Protein AF-A0A381SV42-F1 (afdb_monomer_lite)

pLDDT: mean 75.21, std 15.99, range [51.28, 98.5]

Foldseek 3Di:
DDPPPPPPPDDPPDDPDPDPPVPVVVVVVVVVVVVVVVLVVVVVVPPPQFDADPDDDDGTNGDPSDDPDPDDD

Structure (mmCIF, N/CA/C/O backbone):
data_AF-A0A381SV42-F1
#
_entry.id   AF-A0A381SV42-F1
#
loop_
_atom_site.group_PDB
_atom_site.id
_atom_site.type_symbol
_atom_site.label_atom_id
_atom_site.label_alt_id
_atom_site.label_comp_id
_atom_site.label_asym_id
_atom_site.label_entity_id
_atom_site.label_seq_id
_atom_site.pdbx_PDB_ins_code
_atom_site.Cartn_x
_atom_site.Cartn_y
_atom_site.Cartn_z
_atom_site.occupancy
_atom_site.B_iso_or_equiv
_atom_site.auth_seq_id
_atom_site.auth_comp_id
_atom_site.auth_asym_id
_atom_site.auth_atom_id
_atom_site.pdbx_PDB_model_num
ATOM 1 N N . MET A 1 1 ? -40.897 -27.343 34.728 1.00 56.88 1 MET A N 1
ATOM 2 C CA . MET A 1 1 ? -41.186 -26.842 33.371 1.00 56.88 1 MET A CA 1
ATOM 3 C C . MET A 1 1 ? -40.634 -25.432 33.301 1.00 56.88 1 MET A C 1
ATOM 5 O O . MET A 1 1 ? -41.410 -24.521 33.511 1.00 56.88 1 MET A O 1
ATOM 9 N N . ASP A 1 2 ? -39.315 -25.274 33.151 1.00 65.31 2 ASP A N 1
ATOM 10 C CA . ASP A 1 2 ? -38.680 -24.069 32.591 1.00 65.31 2 ASP A CA 1
ATOM 11 C C . ASP A 1 2 ? -37.160 -24.292 32.534 1.00 65.31 2 ASP A C 1
ATOM 13 O O . ASP A 1 2 ? -36.421 -23.876 33.408 1.00 65.31 2 ASP A O 1
ATOM 17 N N . ASP A 1 3 ? -36.700 -25.020 31.516 1.00 60.59 3 ASP A N 1
ATOM 18 C CA . ASP A 1 3 ? -35.273 -25.117 31.170 1.00 60.59 3 ASP A CA 1
ATOM 19 C C . ASP A 1 3 ? -35.131 -24.804 29.678 1.00 60.59 3 ASP A C 1
ATOM 21 O O . ASP A 1 3 ? -34.537 -25.544 28.888 1.00 60.59 3 ASP A O 1
ATOM 25 N N . ARG A 1 4 ? -35.796 -23.728 29.243 1.00 64.94 4 ARG A N 1
ATOM 26 C CA . ARG A 1 4 ? -35.666 -23.188 27.890 1.00 64.94 4 ARG A CA 1
ATOM 27 C C . ARG A 1 4 ? -34.299 -22.532 27.803 1.00 64.94 4 ARG A C 1
ATOM 29 O O . ARG A 1 4 ? -34.209 -21.320 27.890 1.00 64.94 4 ARG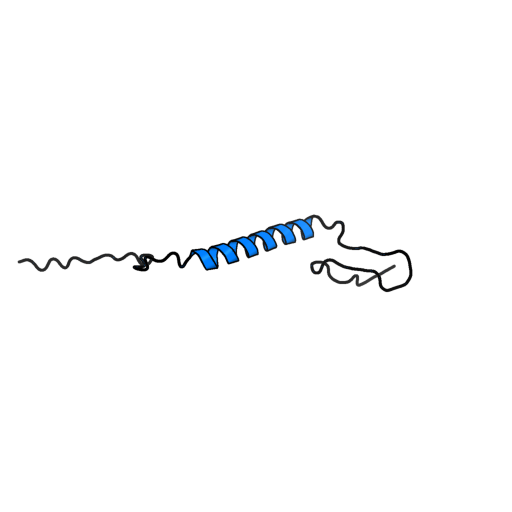 A O 1
ATOM 36 N N . LEU A 1 5 ? -33.280 -23.376 27.634 1.00 62.62 5 LEU A N 1
ATOM 37 C CA . LEU A 1 5 ? -31.905 -23.022 27.317 1.00 62.62 5 LEU A CA 1
ATOM 38 C C . LEU A 1 5 ? -31.914 -21.915 26.267 1.00 62.62 5 LEU A C 1
ATOM 40 O O . LEU A 1 5 ? -32.104 -22.153 25.068 1.00 62.62 5 LEU A O 1
ATOM 44 N N . ASP A 1 6 ? -31.742 -20.703 26.759 1.00 62.53 6 ASP A N 1
ATOM 45 C CA . ASP A 1 6 ? -31.479 -19.468 26.062 1.00 62.53 6 ASP A CA 1
ATOM 46 C C . ASP A 1 6 ? -30.156 -19.656 25.325 1.00 62.53 6 ASP A C 1
ATOM 48 O O . ASP A 1 6 ? -29.063 -19.312 25.767 1.00 62.53 6 ASP A O 1
ATOM 52 N N . ARG A 1 7 ? -30.267 -20.321 24.174 1.00 64.50 7 ARG A N 1
ATOM 53 C CA . ARG A 1 7 ? -29.189 -20.565 23.230 1.00 64.50 7 ARG A CA 1
ATOM 54 C C . ARG A 1 7 ? -28.760 -19.206 22.698 1.00 64.50 7 ARG A C 1
ATOM 56 O O . ARG A 1 7 ? -29.266 -18.740 21.681 1.00 64.50 7 ARG A O 1
ATOM 63 N N . GLN A 1 8 ? -27.847 -18.566 23.418 1.00 67.69 8 GLN A N 1
ATOM 64 C CA . GLN A 1 8 ? -27.227 -17.317 23.028 1.00 67.69 8 GLN A CA 1
ATOM 65 C C . GLN A 1 8 ? -26.472 -17.572 21.720 1.00 67.69 8 GLN A C 1
ATOM 67 O O . GLN A 1 8 ? -25.365 -18.109 21.704 1.00 67.69 8 GLN A O 1
ATOM 72 N N . SER A 1 9 ? -27.110 -17.258 20.593 1.00 69.38 9 SER A N 1
ATOM 73 C CA . SER A 1 9 ? -26.508 -17.373 19.271 1.00 69.38 9 SER A CA 1
ATOM 74 C C . SER A 1 9 ? -25.491 -16.244 19.104 1.00 69.38 9 SER A C 1
ATOM 76 O O . SER A 1 9 ? -25.776 -15.222 18.478 1.00 69.38 9 SER A O 1
ATOM 78 N N . LYS A 1 10 ? -24.308 -16.386 19.713 1.00 72.44 10 LYS A N 1
ATOM 79 C CA . LYS A 1 10 ? -23.185 -15.487 19.435 1.00 72.44 10 LYS A CA 1
ATOM 80 C C . LYS A 1 10 ? -22.774 -15.694 17.978 1.00 72.44 10 LYS A C 1
ATOM 82 O O . LYS A 1 10 ? -22.370 -16.786 17.587 1.00 72.44 10 LYS A O 1
ATOM 87 N N . SER A 1 11 ? -22.938 -14.646 17.169 1.00 78.06 11 SER A N 1
ATOM 88 C CA . SER A 1 11 ? -22.469 -14.625 15.782 1.00 78.06 11 SER A CA 1
ATOM 89 C C . SER A 1 11 ? -20.965 -14.888 15.754 1.00 78.06 11 SER A C 1
ATOM 91 O O . SER A 1 11 ? -20.233 -14.326 16.566 1.00 78.06 11 SER A O 1
ATOM 93 N N . PHE A 1 12 ? -20.495 -15.699 14.806 1.00 79.19 12 PHE A N 1
ATOM 94 C CA . PHE A 1 12 ? -19.075 -16.049 14.669 1.00 79.19 12 PHE A CA 1
ATOM 95 C C . PHE A 1 12 ? -18.159 -14.839 14.414 1.00 79.19 12 PHE A C 1
ATOM 97 O O . PHE A 1 12 ? -16.950 -14.942 14.589 1.00 79.19 12 PHE A O 1
ATOM 104 N N . ILE A 1 13 ? -18.728 -13.693 14.025 1.00 82.69 13 ILE A N 1
ATOM 105 C CA . ILE A 1 13 ? -18.005 -12.434 13.780 1.00 82.69 13 ILE A CA 1
ATOM 106 C C . ILE A 1 13 ? -18.058 -11.506 15.013 1.00 82.69 13 ILE A C 1
ATOM 108 O O . ILE A 1 13 ? -17.401 -10.470 15.060 1.00 82.69 13 ILE A O 1
ATOM 112 N N . SER A 1 14 ? -18.831 -11.862 16.042 1.00 80.12 14 SER A N 1
ATOM 113 C CA . SER A 1 14 ? -18.966 -11.051 17.250 1.00 80.12 14 SER A CA 1
ATOM 114 C C . SER A 1 14 ? -17.692 -11.127 18.088 1.00 80.12 14 SER A C 1
ATOM 116 O O . SER A 1 14 ? -17.356 -12.185 18.618 1.00 80.12 14 SER A O 1
ATOM 118 N N . THR A 1 15 ? -17.013 -9.994 18.257 1.00 81.88 15 THR A N 1
ATOM 119 C CA . THR A 1 15 ? -15.912 -9.845 19.215 1.00 81.88 15 THR A CA 1
ATOM 120 C C . THR A 1 15 ? -16.380 -9.015 20.408 1.00 81.88 15 THR A C 1
ATOM 122 O O . THR A 1 15 ? -17.134 -8.063 20.231 1.00 81.88 15 THR A O 1
ATOM 125 N N . GLU A 1 16 ? -15.959 -9.369 21.624 1.00 86.00 16 GLU A N 1
ATOM 126 C CA . GLU A 1 16 ? -16.232 -8.560 22.829 1.00 86.00 16 GLU A CA 1
ATOM 127 C C . GLU A 1 16 ? -15.191 -7.453 23.048 1.00 86.00 16 GLU A C 1
ATOM 129 O O . GLU A 1 16 ? -15.277 -6.689 24.007 1.00 86.00 16 GLU A O 1
ATOM 134 N N . ARG A 1 17 ? -14.202 -7.348 22.152 1.00 83.56 17 ARG A N 1
ATOM 135 C CA . ARG A 1 17 ? -13.214 -6.271 22.179 1.00 83.56 17 ARG A CA 1
ATOM 136 C C . ARG A 1 17 ? -13.881 -4.924 21.912 1.00 83.56 17 ARG A C 1
ATOM 138 O O . ARG A 1 17 ? -14.504 -4.729 20.872 1.00 83.56 17 ARG A O 1
ATOM 145 N N . THR A 1 18 ? -13.719 -4.002 22.857 1.00 87.62 18 THR A N 1
ATOM 146 C CA . THR A 1 18 ? -14.233 -2.625 22.799 1.00 87.62 18 THR A CA 1
ATOM 147 C C . THR A 1 18 ? -13.210 -1.632 22.245 1.00 87.62 18 THR A C 1
ATOM 149 O O . THR A 1 18 ? -13.554 -0.489 21.947 1.00 87.62 18 THR A O 1
ATOM 152 N N . ASP A 1 19 ? -11.955 -2.055 22.095 1.00 91.06 19 ASP A N 1
ATOM 153 C CA . ASP A 1 19 ? -10.858 -1.256 21.568 1.00 91.06 19 ASP A CA 1
ATOM 154 C C . ASP A 1 19 ? -10.845 -1.216 20.031 1.00 91.06 19 ASP A C 1
ATOM 156 O O . ASP A 1 19 ? -11.245 -2.159 19.348 1.00 91.06 19 ASP A O 1
ATOM 160 N N . GLN A 1 20 ? -10.347 -0.114 19.464 1.00 91.12 20 GLN A N 1
ATOM 161 C CA . GLN A 1 20 ? -10.240 0.093 18.013 1.00 91.12 20 GLN A CA 1
ATOM 162 C C . GLN A 1 20 ? -9.008 -0.607 17.413 1.00 91.12 20 GLN A C 1
ATOM 164 O O . GLN A 1 20 ? -8.235 -0.009 16.667 1.00 91.12 20 GLN A O 1
ATOM 169 N N . TRP A 1 21 ? -8.828 -1.894 17.716 1.00 91.44 21 TRP A N 1
ATOM 170 C CA . TRP A 1 21 ? -7.676 -2.694 17.274 1.00 91.44 21 TRP A CA 1
ATOM 171 C C . TRP A 1 21 ? -7.531 -2.779 15.747 1.00 91.44 21 TRP A C 1
ATOM 173 O O . TRP A 1 21 ? -6.447 -3.037 15.235 1.00 91.44 21 TRP A O 1
ATOM 183 N N . TRP A 1 22 ? -8.617 -2.563 15.003 1.00 93.50 22 TRP A N 1
ATOM 184 C CA . TRP A 1 22 ? -8.623 -2.602 13.543 1.00 93.50 22 TRP A CA 1
ATOM 185 C C . TRP A 1 22 ? -7.984 -1.363 12.902 1.00 93.50 22 TRP A C 1
ATOM 187 O O . TRP A 1 22 ? -7.671 -1.399 11.713 1.00 93.50 22 TRP A O 1
ATOM 197 N N . LEU A 1 23 ? -7.789 -0.273 13.653 1.00 95.50 23 LEU A N 1
ATOM 198 C CA . LEU A 1 23 ? -7.323 0.997 13.096 1.00 95.50 23 LEU A CA 1
ATOM 199 C C . LEU A 1 23 ? -5.890 0.899 12.557 1.00 95.50 23 LEU A C 1
ATOM 201 O O . LEU A 1 23 ? -5.625 1.337 11.440 1.00 95.50 23 LEU A O 1
ATOM 205 N N . GLU A 1 24 ? -4.986 0.286 13.321 1.00 94.00 24 GLU A N 1
ATOM 206 C CA . GLU A 1 24 ? -3.592 0.064 12.918 1.00 94.00 24 GLU A CA 1
ATOM 207 C C . GLU A 1 24 ? -3.473 -0.749 11.613 1.00 94.00 24 GLU A C 1
ATOM 209 O O . GLU A 1 24 ? -2.906 -0.228 10.646 1.00 94.00 24 GLU A O 1
ATOM 214 N N . PRO A 1 25 ? -4.035 -1.975 11.503 1.00 96.00 25 PRO A N 1
ATOM 215 C CA . PRO A 1 25 ? -3.938 -2.753 10.271 1.00 96.00 25 PRO A CA 1
ATOM 216 C C . PRO A 1 25 ? -4.683 -2.099 9.104 1.00 96.00 25 PRO A C 1
ATOM 218 O O . PRO A 1 25 ? -4.253 -2.242 7.960 1.00 96.00 25 PRO A O 1
ATOM 221 N N . LEU A 1 26 ? -5.762 -1.350 9.363 1.00 97.31 26 LEU A N 1
ATOM 222 C CA . LEU A 1 26 ? -6.459 -0.600 8.320 1.00 97.31 26 LEU A CA 1
ATOM 223 C C . LEU A 1 26 ? -5.578 0.517 7.753 1.00 97.31 26 LEU A C 1
ATOM 225 O O . LEU A 1 26 ? -5.517 0.679 6.535 1.00 97.31 26 LEU A O 1
ATOM 229 N N . TRP A 1 27 ? -4.850 1.244 8.602 1.00 98.00 27 TRP A N 1
ATOM 230 C CA . TRP A 1 27 ? -3.940 2.295 8.152 1.00 98.00 27 TRP A CA 1
ATOM 231 C C . TRP A 1 27 ? -2.795 1.737 7.300 1.00 98.00 27 TRP A C 1
ATOM 233 O O . TRP A 1 27 ? -2.525 2.240 6.206 1.00 98.00 27 TRP A O 1
ATOM 243 N N . THR A 1 28 ? -2.171 0.644 7.749 1.00 97.44 28 THR A N 1
ATOM 244 C CA . THR A 1 28 ? -1.149 -0.063 6.962 1.00 97.44 28 THR A CA 1
ATOM 245 C C . THR A 1 28 ? -1.720 -0.588 5.644 1.00 97.44 28 THR A C 1
ATOM 247 O O . THR A 1 28 ? -1.095 -0.430 4.594 1.00 97.44 28 THR A O 1
ATOM 250 N N . GLY A 1 29 ? -2.924 -1.165 5.676 1.00 98.25 29 GLY A N 1
ATOM 251 C CA . GLY A 1 29 ? -3.614 -1.679 4.495 1.00 98.25 29 GLY A CA 1
ATOM 252 C C . GLY A 1 29 ? -3.909 -0.595 3.460 1.00 98.25 29 GLY A C 1
ATOM 253 O O . GLY A 1 29 ? -3.670 -0.809 2.274 1.00 98.25 29 GLY A O 1
ATOM 254 N N . LEU A 1 30 ? -4.355 0.588 3.892 1.00 98.50 30 LEU A N 1
ATOM 255 C CA . LEU A 1 30 ? -4.595 1.729 3.004 1.00 98.50 30 LEU A CA 1
ATOM 256 C C . LEU A 1 30 ? -3.304 2.233 2.352 1.00 98.50 30 LEU A C 1
ATOM 258 O O . LEU A 1 30 ? -3.287 2.475 1.144 1.00 98.50 30 LEU A O 1
ATOM 262 N N . GLY A 1 31 ? -2.218 2.346 3.122 1.00 98.00 31 GLY A N 1
ATOM 263 C CA . GLY A 1 31 ? -0.909 2.715 2.579 1.00 98.00 31 GLY A CA 1
ATOM 264 C C . GLY A 1 31 ? -0.421 1.716 1.526 1.00 98.00 31 GLY A C 1
ATOM 265 O O . GLY A 1 31 ? -0.001 2.109 0.435 1.00 98.00 31 GLY A O 1
ATOM 266 N N . PHE A 1 32 ? -0.545 0.419 1.817 1.00 97.94 32 PHE A N 1
ATOM 267 C CA . PHE A 1 32 ? -0.167 -0.640 0.883 1.00 97.94 32 PHE A CA 1
ATOM 268 C C . PHE A 1 32 ? -1.046 -0.654 -0.376 1.00 97.94 32 PHE A C 1
ATOM 270 O O . PHE A 1 32 ? -0.527 -0.756 -1.486 1.00 97.94 32 PHE A O 1
ATOM 277 N N . LEU A 1 33 ? -2.362 -0.485 -0.236 1.00 98.38 33 LEU A N 1
ATOM 278 C CA . LEU A 1 33 ? -3.286 -0.408 -1.368 1.00 98.38 33 LEU A CA 1
ATOM 279 C C . LEU A 1 33 ? -2.960 0.787 -2.275 1.00 98.38 33 LEU A C 1
ATOM 281 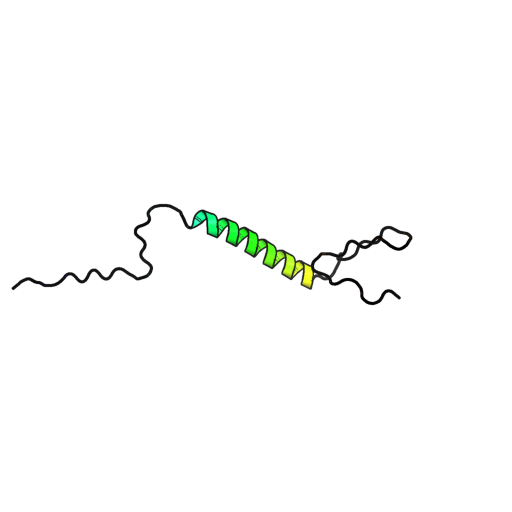O O . LEU A 1 33 ? -2.909 0.638 -3.496 1.00 98.38 33 LEU A O 1
ATOM 285 N N . GLY A 1 34 ? -2.693 1.958 -1.687 1.00 98.00 34 GLY A N 1
ATOM 286 C CA . GLY A 1 34 ? -2.275 3.145 -2.433 1.00 98.00 34 GLY A CA 1
ATOM 287 C C . GLY A 1 34 ? -0.988 2.905 -3.224 1.00 98.00 34 GLY A C 1
ATOM 288 O O . GLY A 1 34 ? -0.919 3.246 -4.405 1.00 98.00 34 GLY A O 1
ATOM 289 N N . PHE A 1 35 ? -0.005 2.240 -2.612 1.00 95.44 35 PHE A N 1
ATOM 290 C CA . PHE A 1 35 ? 1.215 1.815 -3.297 1.00 95.44 35 PHE A CA 1
ATOM 291 C C . PHE A 1 35 ? 0.920 0.871 -4.472 1.00 95.44 35 PHE A C 1
ATOM 293 O O . PHE A 1 35 ? 1.406 1.104 -5.578 1.00 95.44 35 PHE A O 1
ATOM 300 N N . VAL A 1 36 ? 0.089 -0.158 -4.284 1.00 96.44 36 VAL A N 1
ATOM 301 C CA . VAL A 1 36 ? -0.279 -1.095 -5.361 1.00 96.44 36 VAL A CA 1
ATOM 302 C C . VAL A 1 36 ? -0.960 -0.368 -6.523 1.00 96.44 36 VAL A C 1
ATOM 304 O O . VAL A 1 36 ? -0.579 -0.575 -7.675 1.00 96.44 36 VAL A O 1
ATOM 307 N N . ILE A 1 37 ? -1.920 0.517 -6.247 1.00 96.69 37 ILE A N 1
ATOM 308 C CA . ILE A 1 37 ? -2.627 1.278 -7.289 1.00 96.69 37 ILE A CA 1
ATOM 309 C C . ILE A 1 37 ? -1.648 2.171 -8.057 1.00 96.69 37 ILE A C 1
ATOM 311 O O . ILE A 1 37 ? -1.621 2.138 -9.288 1.00 96.69 37 ILE A O 1
ATOM 315 N N . TYR A 1 38 ? -0.824 2.939 -7.340 1.00 90.69 38 TYR A N 1
ATOM 316 C CA . TYR A 1 38 ? 0.135 3.857 -7.951 1.00 90.69 38 TYR A CA 1
ATOM 317 C C . TYR A 1 38 ? 1.143 3.124 -8.837 1.00 90.69 38 TYR A C 1
ATOM 319 O O . TYR A 1 38 ? 1.387 3.525 -9.972 1.00 90.69 38 TYR A O 1
ATOM 327 N N . THR A 1 39 ? 1.713 2.033 -8.333 1.00 88.12 39 THR A N 1
ATOM 328 C CA . THR A 1 39 ? 2.737 1.269 -9.055 1.00 88.12 39 THR A CA 1
ATOM 329 C C . THR A 1 39 ? 2.148 0.549 -10.260 1.00 88.12 39 THR A C 1
ATOM 331 O O . THR A 1 39 ? 2.752 0.582 -11.328 1.00 88.12 39 THR A O 1
ATOM 334 N N . THR A 1 40 ? 0.934 0.006 -10.141 1.00 90.31 40 THR A N 1
ATOM 335 C CA . THR A 1 40 ? 0.195 -0.582 -11.268 1.00 90.31 40 THR A CA 1
ATOM 336 C C . THR A 1 40 ? -0.064 0.458 -12.356 1.00 90.31 40 THR A C 1
ATOM 338 O O . THR A 1 40 ? 0.196 0.208 -13.532 1.00 90.31 40 THR A O 1
ATOM 341 N N . TRP A 1 41 ? -0.527 1.653 -11.979 1.00 89.50 41 TRP A N 1
ATOM 342 C CA . TRP A 1 41 ? -0.728 2.747 -12.927 1.00 89.50 41 TRP A CA 1
ATOM 343 C C . TRP A 1 41 ? 0.586 3.193 -13.587 1.00 89.50 41 TRP A C 1
ATOM 345 O O . TRP A 1 41 ? 0.638 3.314 -14.808 1.00 89.50 41 TRP A O 1
ATOM 355 N N . ALA A 1 42 ? 1.661 3.367 -12.812 1.00 85.38 42 ALA A N 1
ATOM 356 C CA . ALA A 1 42 ? 2.974 3.766 -13.321 1.00 85.38 42 ALA A CA 1
ATOM 357 C C . ALA A 1 42 ? 3.575 2.718 -14.279 1.00 85.38 42 ALA A C 1
ATOM 359 O O . ALA A 1 42 ? 4.184 3.079 -15.288 1.00 85.38 42 ALA A O 1
ATOM 360 N N . MET A 1 43 ? 3.364 1.425 -14.002 1.00 82.00 43 MET A N 1
ATOM 361 C CA . MET A 1 43 ? 3.730 0.335 -14.912 1.00 82.00 43 MET A CA 1
ATOM 362 C C . MET A 1 43 ? 2.956 0.417 -16.233 1.00 82.00 43 MET A C 1
ATOM 364 O O . MET A 1 43 ? 3.566 0.310 -17.293 1.00 82.00 43 MET A O 1
ATOM 368 N N . PHE A 1 44 ? 1.634 0.635 -16.193 1.00 82.94 44 PHE A N 1
ATOM 369 C CA . PHE A 1 44 ? 0.828 0.786 -17.412 1.00 82.94 44 PHE A CA 1
ATOM 370 C C . PHE A 1 44 ?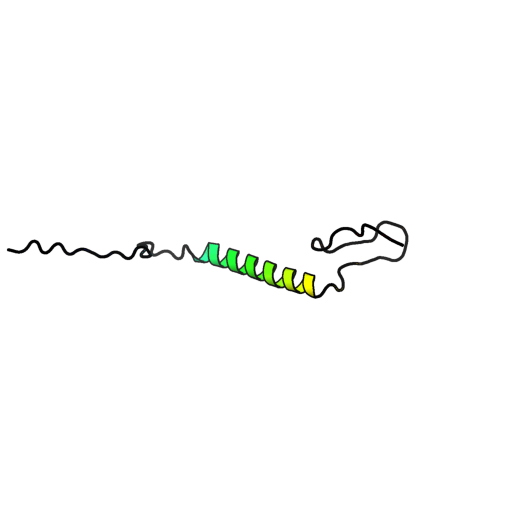 1.153 2.063 -18.191 1.00 82.94 44 PHE A C 1
ATOM 372 O O . PHE A 1 44 ? 1.095 2.053 -19.419 1.00 82.94 44 PHE A O 1
ATOM 379 N N . GLN A 1 45 ? 1.501 3.157 -17.506 1.00 82.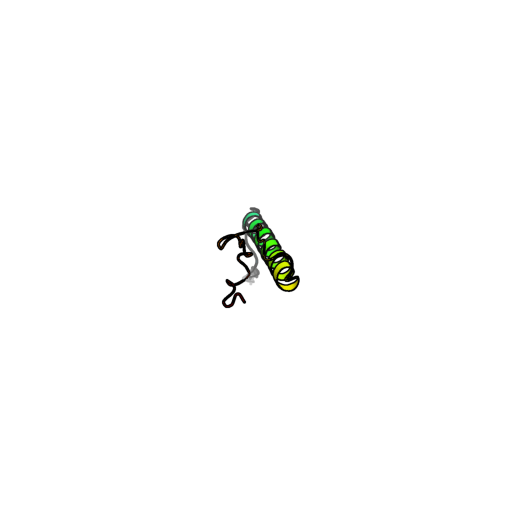38 45 GLN A N 1
ATOM 380 C CA . GLN A 1 45 ? 1.909 4.401 -18.155 1.00 82.38 45 GLN A CA 1
ATOM 381 C C . GLN A 1 45 ? 3.165 4.190 -19.008 1.00 82.38 45 GLN A C 1
ATOM 383 O O . GLN A 1 45 ? 3.270 4.777 -20.084 1.00 82.38 45 GLN A O 1
ATOM 388 N N . GLY A 1 46 ? 4.123 3.402 -18.514 1.00 71.12 46 GLY A N 1
ATOM 389 C CA . GLY A 1 46 ? 5.339 3.005 -19.221 1.00 71.12 46 GLY A CA 1
ATOM 390 C C . GLY A 1 46 ? 6.186 4.128 -19.821 1.00 71.12 46 GLY A C 1
ATOM 391 O O . GLY A 1 46 ? 6.949 3.903 -20.757 1.00 71.12 46 GLY A O 1
ATOM 392 N N . ASN A 1 47 ? 6.075 5.337 -19.271 1.00 64.06 47 ASN A N 1
ATOM 393 C CA . ASN A 1 47 ? 6.824 6.529 -19.661 1.00 64.06 47 ASN A CA 1
ATOM 394 C C . ASN A 1 47 ? 7.689 7.004 -18.478 1.00 64.06 47 ASN A C 1
ATOM 396 O O . ASN A 1 47 ? 7.364 6.728 -17.329 1.00 64.06 47 ASN A O 1
ATOM 400 N N . HIS A 1 48 ? 8.793 7.715 -18.744 1.00 64.50 48 HIS A N 1
ATOM 401 C CA . HIS A 1 48 ? 9.728 8.239 -17.721 1.00 64.50 48 HIS A CA 1
ATOM 402 C C . HIS A 1 48 ? 10.403 7.185 -16.818 1.00 64.50 48 HIS A C 1
ATOM 404 O O . HIS A 1 48 ? 10.889 7.506 -15.737 1.00 64.50 48 HIS A O 1
ATOM 410 N N . TYR A 1 49 ? 10.482 5.931 -17.265 1.00 61.66 49 TYR A N 1
ATOM 411 C CA . TYR A 1 49 ? 11.151 4.849 -16.536 1.00 61.66 49 TYR A CA 1
ATOM 412 C C . TYR A 1 49 ? 12.681 4.880 -16.652 1.00 61.66 49 TYR A C 1
ATOM 414 O O . TYR A 1 49 ? 13.340 4.083 -15.993 1.00 61.66 49 TYR A O 1
ATOM 422 N N . TRP A 1 50 ? 13.234 5.743 -17.509 1.00 56.50 50 TRP A N 1
ATOM 423 C CA . TRP A 1 50 ? 14.657 5.823 -17.827 1.00 56.50 50 TRP A CA 1
ATOM 424 C C . TRP A 1 50 ? 15.111 7.281 -17.862 1.00 56.50 50 TRP A C 1
ATOM 426 O O . TRP A 1 50 ? 14.511 8.118 -18.540 1.00 56.50 50 TRP A O 1
ATOM 436 N N . TRP A 1 51 ? 16.196 7.570 -17.148 1.00 56.38 51 TRP A N 1
ATOM 437 C CA . TRP A 1 51 ? 16.898 8.847 -17.199 1.00 56.38 51 TRP A CA 1
ATOM 438 C C . TRP A 1 51 ? 18.369 8.604 -17.540 1.00 56.38 51 TRP A C 1
ATOM 440 O O . TRP A 1 51 ? 19.071 7.923 -16.792 1.00 56.38 51 TRP A O 1
ATOM 450 N N . SER A 1 52 ? 18.823 9.178 -18.659 1.00 59.53 52 SER A N 1
ATOM 451 C CA . SER A 1 52 ? 20.227 9.185 -19.073 1.00 59.53 52 SER A CA 1
ATOM 452 C C . SER A 1 52 ? 20.776 10.597 -19.012 1.00 59.53 52 SER A C 1
ATOM 454 O O . SER A 1 52 ? 20.431 11.452 -19.830 1.00 59.53 52 SER A O 1
ATOM 456 N N . ALA A 1 53 ? 21.669 10.834 -18.055 1.00 54.38 53 ALA A N 1
ATOM 457 C CA . ALA A 1 53 ? 22.539 11.993 -18.103 1.00 54.38 53 ALA A CA 1
ATOM 458 C C . ALA A 1 53 ? 23.507 11.788 -19.276 1.00 54.38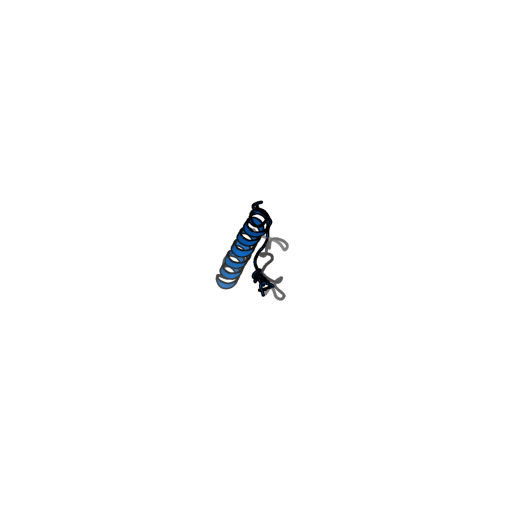 53 ALA A C 1
ATOM 460 O O . ALA A 1 53 ? 24.146 10.744 -19.378 1.00 54.38 53 ALA A O 1
ATOM 461 N N . ASN A 1 54 ? 23.543 12.746 -20.204 1.00 55.28 54 ASN A N 1
ATOM 462 C CA . ASN A 1 54 ? 24.426 12.723 -21.365 1.00 55.28 54 ASN A CA 1
ATOM 463 C C . ASN A 1 54 ? 25.841 12.258 -20.971 1.00 55.28 54 ASN A C 1
ATOM 465 O O . ASN A 1 54 ? 26.466 12.924 -20.152 1.00 55.28 54 ASN A O 1
ATOM 469 N N . GLN A 1 55 ? 26.337 11.208 -21.644 1.00 52.56 55 GLN A N 1
ATOM 470 C CA . GLN A 1 55 ? 27.713 10.668 -21.652 1.00 52.56 55 GLN A CA 1
ATOM 471 C C . GLN A 1 55 ? 27.958 9.397 -20.811 1.00 52.56 55 GLN A C 1
ATOM 473 O O . GLN A 1 55 ? 27.872 9.386 -19.591 1.00 52.56 55 GLN A O 1
ATOM 478 N N . GLY A 1 56 ? 28.400 8.339 -21.503 1.00 54.41 56 GLY A N 1
ATOM 479 C CA . GLY A 1 56 ? 29.402 7.412 -20.968 1.00 54.41 56 GLY A CA 1
ATOM 480 C C . GLY A 1 56 ? 28.949 6.407 -19.908 1.00 54.41 56 GLY A C 1
ATOM 481 O O . GLY A 1 56 ? 29.481 6.388 -18.807 1.00 54.41 56 GLY A O 1
ATOM 482 N N . GLY A 1 57 ? 28.057 5.489 -20.272 1.00 52.38 57 GLY A N 1
ATOM 483 C CA . GLY A 1 57 ? 28.168 4.099 -19.808 1.00 52.38 57 GLY A CA 1
ATOM 484 C C . GLY A 1 57 ? 27.612 3.725 -18.431 1.00 52.38 57 GLY A C 1
ATOM 485 O O . GLY A 1 57 ? 27.462 2.533 -18.191 1.00 52.38 57 GLY A O 1
ATOM 486 N N . PHE A 1 58 ? 27.237 4.657 -17.553 1.00 51.28 58 PHE A N 1
ATOM 487 C CA . PHE A 1 58 ? 26.538 4.295 -16.307 1.00 51.28 58 PHE A CA 1
ATOM 488 C C . PHE A 1 58 ? 25.651 5.440 -15.787 1.00 51.28 58 PHE A C 1
ATOM 490 O O . PHE A 1 58 ? 25.901 6.042 -14.749 1.00 51.28 58 PHE A O 1
ATOM 497 N N . GLY A 1 59 ? 24.602 5.763 -16.543 1.00 55.06 59 GLY A N 1
ATOM 498 C CA . GLY A 1 59 ? 23.570 6.730 -16.162 1.00 55.06 59 GLY A CA 1
ATOM 499 C C . GLY A 1 59 ? 22.210 6.199 -16.587 1.00 55.06 59 GLY A C 1
ATOM 500 O O . GLY A 1 59 ? 21.782 6.427 -17.711 1.00 55.06 59 GLY A O 1
ATOM 501 N N . GLY A 1 60 ? 21.578 5.407 -15.724 1.00 56.38 60 GLY A N 1
ATOM 502 C CA . G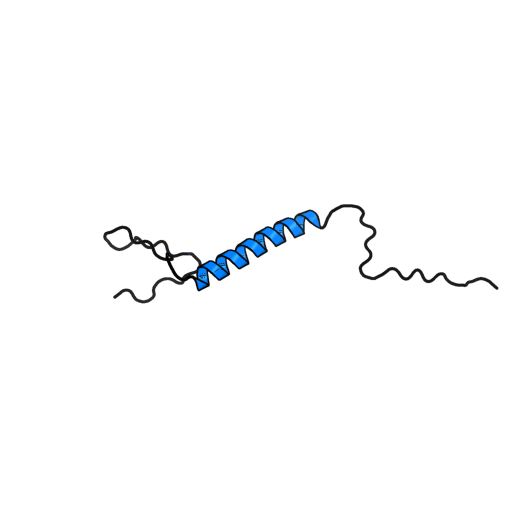LY A 1 60 ? 20.357 4.679 -16.056 1.00 56.38 60 GLY A CA 1
ATOM 503 C C . GLY A 1 60 ? 19.598 4.308 -14.797 1.00 56.38 60 GLY A C 1
ATOM 504 O O . GLY A 1 60 ? 19.537 3.136 -14.435 1.00 56.38 60 GLY A O 1
ATOM 505 N N . TYR A 1 61 ? 19.046 5.306 -14.106 1.00 55.31 61 TYR A N 1
ATOM 506 C CA . TYR A 1 61 ? 18.065 5.023 -13.063 1.00 55.31 61 TYR A CA 1
ATOM 507 C C . TYR A 1 61 ? 16.821 4.467 -13.749 1.00 55.31 61 TYR A C 1
ATOM 509 O O . TYR A 1 61 ? 16.029 5.215 -14.323 1.00 55.31 61 TYR A O 1
ATOM 517 N N . LEU A 1 62 ? 16.715 3.139 -13.745 1.00 62.88 62 LEU A N 1
ATOM 518 C CA . LEU A 1 62 ? 15.485 2.451 -14.078 1.00 62.88 62 LEU A CA 1
ATOM 519 C C . LEU A 1 62 ? 14.578 2.475 -12.855 1.00 62.88 62 LEU A C 1
ATOM 521 O O . LEU A 1 62 ? 15.026 2.232 -11.732 1.00 62.88 62 LEU A O 1
ATOM 525 N N . SER A 1 63 ? 13.295 2.741 -13.081 1.00 64.56 63 SER A N 1
ATOM 526 C CA . SER A 1 63 ? 12.283 2.431 -12.073 1.00 64.56 63 SER A CA 1
ATOM 527 C C . SER A 1 63 ? 12.472 0.975 -11.610 1.00 64.56 63 SER A C 1
ATOM 529 O O . SER A 1 63 ? 12.635 0.109 -12.469 1.00 64.56 63 SER A O 1
ATOM 531 N N . PRO A 1 64 ? 12.414 0.664 -10.299 1.00 66.19 64 PRO A N 1
ATOM 532 C CA . PRO A 1 64 ? 12.548 -0.710 -9.797 1.00 66.19 64 PRO A CA 1
ATOM 533 C C . PRO A 1 64 ? 11.472 -1.664 -10.349 1.00 66.19 64 PRO A C 1
ATOM 535 O O . PRO A 1 64 ? 11.600 -2.878 -10.228 1.00 66.19 64 PRO A O 1
ATOM 538 N N . PHE A 1 65 ? 10.419 -1.121 -10.968 1.00 68.19 65 PHE A N 1
ATOM 539 C CA . PHE A 1 65 ? 9.367 -1.867 -11.660 1.00 68.19 65 PHE A CA 1
ATOM 540 C C . PHE A 1 65 ? 9.696 -2.221 -13.118 1.00 68.19 65 PHE A C 1
ATOM 542 O O . PHE A 1 65 ? 8.926 -2.938 -13.751 1.00 68.19 65 PHE A O 1
ATOM 549 N N . TYR A 1 66 ? 10.819 -1.740 -13.655 1.00 67.44 66 TYR A N 1
ATOM 550 C CA . TYR A 1 66 ? 11.321 -2.093 -14.979 1.00 67.44 66 TYR A CA 1
ATOM 551 C C . TYR A 1 66 ? 12.567 -2.979 -14.853 1.00 67.44 66 TYR A C 1
ATOM 553 O O . TYR A 1 66 ? 13.509 -2.661 -14.131 1.00 67.44 66 TYR A O 1
ATOM 561 N N . SER A 1 67 ? 12.575 -4.105 -15.571 1.00 59.31 67 SER A N 1
ATOM 562 C CA . SER A 1 67 ? 13.743 -4.990 -15.678 1.00 59.31 67 SER A CA 1
ATOM 563 C C . SER A 1 67 ? 14.875 -4.292 -16.448 1.00 59.31 67 SER A C 1
ATOM 565 O O . SER A 1 67 ? 14.577 -3.590 -17.420 1.00 59.31 67 SER A O 1
ATOM 567 N N . PRO A 1 68 ? 16.159 -4.497 -16.080 1.00 61.28 68 PRO A N 1
ATOM 568 C CA . PRO A 1 68 ? 17.298 -3.949 -16.814 1.00 61.28 68 PRO A CA 1
ATOM 569 C C . PRO A 1 68 ? 17.220 -4.280 -18.308 1.00 61.28 68 PRO A C 1
ATOM 571 O O . PRO A 1 68 ? 16.820 -5.378 -18.702 1.00 61.28 68 PRO A O 1
ATOM 574 N N . LEU A 1 69 ? 17.602 -3.303 -19.132 1.00 60.91 69 LEU A N 1
ATOM 575 C CA . LEU A 1 69 ? 17.604 -3.398 -20.589 1.00 60.91 69 LEU A CA 1
ATOM 576 C C . LEU A 1 69 ? 18.592 -4.497 -21.018 1.00 60.91 69 LEU A C 1
ATOM 578 O O . LEU A 1 69 ? 19.801 -4.309 -20.927 1.00 60.91 69 LEU A O 1
ATOM 582 N N . LEU A 1 70 ? 18.084 -5.648 -21.475 1.00 61.78 70 LEU A N 1
ATOM 583 C CA . LEU A 1 70 ? 18.917 -6.781 -21.915 1.00 61.78 70 LEU A CA 1
ATOM 584 C C . LEU A 1 70 ? 19.627 -6.520 -23.254 1.00 61.78 70 LEU A C 1
ATOM 586 O O . LEU A 1 70 ? 20.593 -7.205 -23.576 1.00 61.78 70 LEU A O 1
ATOM 590 N N . PHE A 1 71 ? 19.181 -5.514 -24.012 1.00 59.59 71 PHE A N 1
ATOM 591 C CA . PHE A 1 71 ? 19.827 -5.073 -25.243 1.00 59.59 71 PHE A CA 1
ATOM 592 C C . PHE A 1 71 ? 19.833 -3.547 -25.324 1.00 59.59 71 PHE A C 1
ATOM 594 O O . PHE A 1 71 ? 18.783 -2.905 -25.321 1.00 59.59 71 PHE A O 1
ATOM 601 N N . ILE A 1 72 ? 21.033 -2.985 -25.422 1.00 58.88 72 ILE A N 1
ATOM 602 C CA . ILE A 1 72 ? 21.291 -1.601 -25.820 1.00 58.88 72 ILE A CA 1
ATOM 603 C C . ILE A 1 72 ? 21.822 -1.708 -27.257 1.00 58.88 72 ILE A C 1
ATOM 605 O O . ILE A 1 72 ? 22.714 -2.524 -27.496 1.00 58.88 72 ILE A O 1
ATOM 609 N N . LYS A 1 73 ? 21.241 -0.978 -28.216 1.00 58.09 73 LYS A N 1
ATOM 610 C CA . LYS A 1 73 ? 21.754 -0.916 -29.594 1.00 58.09 73 LYS A CA 1
ATOM 611 C C . LYS A 1 73 ? 22.774 0.203 -29.733 1.00 58.09 73 LYS A C 1
ATOM 613 O O . LYS A 1 73 ? 22.490 1.295 -29.197 1.00 58.09 73 LYS A O 1
#

Secondary structure (DSSP, 8-state):
-----------TT-----S-TTHHHHHHHHHHHHHHHHHHHHHHH--S-EE--SSSS---EE-TTS---S---

Sequence (73 aa):
MDDRLDRQSKSFISTERTDQWWLEPLWTGLGFLGFVIYTTWAMFQGNHYWWSANQGGFGGYLSPFYSPLLFIK

Radius of gyration: 26.97 Å; chains: 1; bounding box: 71×40×63 Å

Organism: NCBI:txid408172